Protein AF-A0A9E5UDD2-F1 (afdb_monomer_lite)

Sequence (101 aa):
MKKLLAILLICLIPTFAGAVDWHKADSIVFAWDAPTTYEDGTAIPDGLVISYDVYTKNVDGSNITMMLTTNDLQSTVVLLKGDKKFVGVAAHYVDPDGIAV

Radius of gyration: 20.62 Å; chains: 1; bounding box: 63×39×40 Å

Structure (mmCIF, N/CA/C/O backbone):
data_AF-A0A9E5UDD2-F1
#
_entry.id   AF-A0A9E5UDD2-F1
#
loop_
_atom_site.group_PDB
_atom_site.id
_atom_site.type_symbol
_atom_site.label_atom_id
_atom_site.label_alt_id
_atom_site.label_comp_id
_atom_site.label_asym_id
_atom_site.label_entity_id
_atom_site.label_seq_id
_atom_site.pdbx_PDB_ins_code
_atom_site.Cartn_x
_atom_site.Cartn_y
_atom_site.Cartn_z
_atom_site.occupancy
_atom_site.B_iso_or_equiv
_atom_site.auth_seq_id
_atom_site.auth_comp_id
_atom_site.auth_asym_id
_atom_site.auth_atom_id
_atom_site.pdbx_PDB_model_num
ATOM 1 N N . MET A 1 1 ? -41.463 29.656 -20.877 1.00 52.41 1 MET A N 1
ATOM 2 C CA . MET A 1 1 ? -40.886 28.357 -21.300 1.00 52.41 1 MET A CA 1
ATOM 3 C C . MET A 1 1 ? -39.361 28.274 -21.149 1.00 52.41 1 MET A C 1
ATOM 5 O O . MET A 1 1 ? -38.901 27.279 -20.618 1.00 52.41 1 MET A O 1
ATOM 9 N N . LYS A 1 2 ? -38.564 29.307 -21.485 1.00 48.50 2 LYS A N 1
ATOM 10 C CA . LYS A 1 2 ? -37.085 29.268 -21.345 1.00 48.50 2 LYS A CA 1
ATOM 11 C C . LYS A 1 2 ? -36.547 29.079 -19.907 1.00 48.50 2 LYS A C 1
ATOM 13 O O . LYS A 1 2 ? -35.489 28.494 -19.739 1.00 48.50 2 LYS A O 1
ATOM 18 N N . LYS A 1 3 ? -37.282 29.516 -18.872 1.00 52.22 3 LYS A N 1
ATOM 19 C CA . LYS A 1 3 ? -36.869 29.362 -17.458 1.00 52.22 3 LYS A CA 1
ATOM 20 C C . LYS A 1 3 ? -37.033 27.935 -16.903 1.00 52.22 3 LYS A C 1
ATOM 22 O O . LYS A 1 3 ? -36.314 27.573 -15.985 1.00 52.22 3 LYS A O 1
ATOM 27 N N . LEU A 1 4 ? -37.932 27.124 -17.477 1.00 56.06 4 LEU A N 1
ATOM 28 C CA . LEU A 1 4 ? -38.103 25.717 -17.080 1.00 56.06 4 LEU A CA 1
ATOM 29 C C . LEU A 1 4 ? -36.977 24.824 -17.624 1.00 56.06 4 LEU A C 1
ATOM 31 O O . LEU A 1 4 ? -36.589 23.864 -16.969 1.00 56.06 4 LEU A O 1
ATOM 35 N N . LEU A 1 5 ? -36.412 25.177 -18.785 1.00 57.72 5 LEU A N 1
ATOM 36 C CA . LEU A 1 5 ? -35.323 24.422 -19.408 1.00 57.72 5 LEU A CA 1
ATOM 37 C C . LEU A 1 5 ? -34.015 24.499 -18.595 1.00 57.72 5 LEU A C 1
ATOM 39 O O . LEU A 1 5 ? -33.273 23.527 -18.532 1.00 57.72 5 LEU A O 1
ATOM 43 N N . ALA A 1 6 ? -33.756 25.632 -17.931 1.00 60.09 6 ALA A N 1
ATOM 44 C CA . ALA A 1 6 ? -32.549 25.833 -17.126 1.00 60.09 6 ALA A CA 1
ATOM 45 C C . ALA A 1 6 ? -32.542 25.014 -15.820 1.00 60.09 6 ALA A C 1
ATOM 47 O O . ALA A 1 6 ? -31.485 24.579 -15.377 1.00 60.09 6 ALA A O 1
ATOM 48 N N . ILE A 1 7 ? -33.714 24.767 -15.225 1.00 61.69 7 ILE A N 1
ATOM 49 C CA . ILE A 1 7 ? -33.840 23.971 -13.992 1.00 61.69 7 ILE A CA 1
ATOM 50 C C . ILE A 1 7 ? -33.681 22.474 -14.297 1.00 61.69 7 ILE A C 1
ATOM 52 O O . ILE A 1 7 ? -33.039 21.759 -13.535 1.00 61.69 7 ILE A O 1
ATOM 56 N N . LEU A 1 8 ? -34.180 22.014 -15.450 1.00 57.84 8 LEU A N 1
ATOM 57 C CA . LEU A 1 8 ? -34.019 20.623 -15.884 1.00 57.84 8 LEU A CA 1
ATOM 58 C C . LEU A 1 8 ? -32.550 20.269 -16.184 1.00 57.84 8 LEU A C 1
ATOM 60 O O . LEU A 1 8 ? -32.131 19.139 -15.955 1.00 57.84 8 LEU A O 1
ATOM 64 N N . LEU A 1 9 ? -31.760 21.243 -16.651 1.00 58.72 9 LEU A N 1
ATOM 65 C CA . LEU A 1 9 ? -30.349 21.044 -16.991 1.00 58.72 9 LEU A CA 1
ATOM 66 C C . LEU A 1 9 ? -29.447 20.885 -15.751 1.00 58.72 9 LEU A C 1
ATOM 68 O O . LEU A 1 9 ? -28.445 20.184 -15.813 1.00 58.72 9 LEU A O 1
ATOM 72 N N . ILE A 1 10 ? -29.819 21.486 -14.614 1.00 63.03 10 ILE A N 1
ATOM 73 C CA . ILE A 1 10 ? -29.067 21.382 -13.349 1.00 63.03 10 ILE A CA 1
ATOM 74 C C . ILE A 1 10 ? -29.301 20.025 -12.663 1.00 63.03 10 ILE A C 1
ATOM 76 O O . ILE A 1 10 ? -28.392 19.494 -12.031 1.00 63.03 10 ILE A O 1
ATOM 80 N N . CYS A 1 11 ? -30.477 19.414 -12.836 1.00 58.69 11 CYS A N 1
ATOM 81 C CA . CYS A 1 11 ? -30.758 18.064 -12.330 1.00 58.69 11 CYS A CA 1
ATOM 82 C C . CYS A 1 11 ? -30.071 16.946 -13.132 1.00 58.69 11 CYS A C 1
ATOM 84 O O . CYS A 1 11 ? -30.093 15.797 -12.698 1.00 58.69 11 CYS A O 1
ATOM 86 N N . LEU A 1 12 ? -29.478 17.265 -14.288 1.00 59.66 12 LEU A N 1
ATOM 87 C CA . LEU A 1 12 ? -28.824 16.295 -15.166 1.00 59.66 12 LEU A CA 1
ATOM 88 C C . LEU A 1 12 ? -27.316 16.168 -14.929 1.00 59.66 12 LEU A C 1
ATOM 90 O O . LEU A 1 12 ? -26.632 15.570 -15.754 1.00 59.66 12 LEU A O 1
ATOM 94 N N . ILE A 1 13 ? -26.785 16.733 -13.842 1.00 69.69 13 ILE A N 1
ATOM 95 C CA . ILE A 1 13 ? -25.398 16.498 -13.440 1.00 69.69 13 ILE A CA 1
ATOM 96 C C . ILE A 1 13 ? -25.389 15.189 -12.637 1.00 69.69 13 ILE A C 1
ATOM 98 O O . ILE A 1 13 ? -25.826 15.201 -11.484 1.00 69.69 13 ILE A O 1
ATOM 102 N N . PRO A 1 14 ? -24.943 14.051 -13.204 1.00 63.75 14 PRO A N 1
ATOM 103 C CA . PRO A 1 14 ? -24.787 12.831 -12.432 1.00 63.75 14 PRO A CA 1
ATOM 104 C C . PRO A 1 14 ? -23.719 13.079 -11.368 1.00 63.75 14 PRO A C 1
ATOM 106 O O . PRO A 1 14 ? -22.525 13.159 -11.657 1.00 63.75 14 PRO A O 1
ATOM 109 N N . THR A 1 15 ? -24.143 13.228 -10.116 1.00 63.97 15 THR A N 1
ATOM 110 C CA . THR A 1 15 ? -23.227 13.153 -8.985 1.00 63.97 15 THR A CA 1
ATOM 111 C C . THR A 1 15 ? -22.779 11.704 -8.887 1.00 63.97 15 THR A C 1
ATOM 113 O O . THR A 1 15 ? -23.539 10.848 -8.432 1.00 63.97 15 THR A O 1
ATOM 116 N N . PHE A 1 16 ? -21.563 11.417 -9.348 1.00 58.06 16 PHE A N 1
ATOM 117 C CA . PHE A 1 16 ? -20.896 10.153 -9.070 1.00 58.06 16 PHE A CA 1
ATOM 118 C C . PHE A 1 16 ? -20.622 10.091 -7.566 1.00 58.06 16 PHE A C 1
ATOM 120 O O . PHE A 1 16 ? -19.580 10.519 -7.079 1.00 58.06 16 PHE A O 1
ATOM 127 N N . ALA A 1 17 ? -21.603 9.613 -6.806 1.00 58.09 17 ALA A N 1
ATOM 128 C CA . ALA A 1 17 ? -21.385 9.187 -5.440 1.00 58.09 17 ALA A CA 1
ATOM 129 C C . ALA A 1 17 ? -20.631 7.857 -5.524 1.00 58.09 17 ALA A C 1
ATOM 131 O O . ALA A 1 17 ? -21.234 6.814 -5.770 1.00 58.09 17 ALA A O 1
ATOM 132 N N . GLY A 1 18 ? -19.305 7.904 -5.391 1.00 57.53 18 GLY A N 1
ATOM 133 C CA . GLY A 1 18 ? -18.511 6.699 -5.183 1.00 57.53 18 GLY A CA 1
ATOM 134 C C . GLY A 1 18 ? -18.961 6.060 -3.874 1.00 57.53 18 GLY A C 1
ATOM 135 O O . GLY A 1 18 ? -18.621 6.552 -2.799 1.00 57.53 18 GLY A O 1
ATOM 136 N N . ALA A 1 19 ? -19.798 5.028 -3.958 1.00 56.84 19 ALA A N 1
ATOM 137 C CA . ALA A 1 19 ? -20.198 4.261 -2.794 1.00 56.84 19 ALA A CA 1
ATOM 138 C C . ALA A 1 19 ? -18.957 3.532 -2.269 1.00 56.84 19 ALA A C 1
ATOM 140 O O . ALA A 1 19 ? -18.397 2.677 -2.948 1.00 56.84 19 ALA A O 1
ATOM 141 N N . VAL A 1 20 ? -18.494 3.924 -1.084 1.00 68.50 20 VAL A N 1
ATOM 142 C CA . VAL A 1 20 ? -17.471 3.179 -0.351 1.00 68.50 20 VAL A CA 1
ATOM 143 C C . VAL A 1 20 ? -18.204 2.166 0.517 1.00 68.50 20 VAL A C 1
ATOM 145 O O . VAL A 1 20 ? -18.908 2.554 1.455 1.00 68.50 20 VAL A O 1
ATOM 148 N N . ASP A 1 21 ? -18.053 0.884 0.199 1.00 78.94 21 ASP A N 1
ATOM 149 C CA . ASP A 1 21 ? -18.612 -0.199 1.001 1.00 78.94 21 ASP A CA 1
ATOM 150 C C . ASP A 1 21 ? -17.788 -0.385 2.283 1.00 78.94 21 ASP A C 1
ATOM 152 O O . ASP A 1 21 ? -16.580 -0.627 2.260 1.00 78.94 21 ASP A O 1
ATOM 156 N N . TRP A 1 22 ? -18.446 -0.239 3.435 1.00 80.00 22 TRP A N 1
ATOM 157 C CA . TRP A 1 22 ? -17.803 -0.385 4.741 1.00 80.00 22 TRP A CA 1
ATOM 158 C C . TRP A 1 22 ? -17.876 -1.830 5.223 1.00 80.00 22 TRP A C 1
ATOM 160 O O . TRP A 1 22 ? -18.962 -2.362 5.463 1.00 80.00 22 TRP A O 1
ATOM 170 N N . HIS A 1 23 ? -16.717 -2.430 5.477 1.00 80.12 23 HIS A N 1
ATOM 171 C CA . HIS A 1 23 ? -16.609 -3.759 6.072 1.00 80.12 23 HIS A CA 1
ATOM 172 C C . HIS A 1 23 ? -16.284 -3.654 7.567 1.00 80.12 23 HIS A C 1
ATOM 174 O O . HIS A 1 23 ? -15.427 -2.872 7.975 1.00 80.12 23 HIS A O 1
ATOM 180 N N . LYS A 1 24 ? -16.974 -4.440 8.401 1.00 80.88 24 LYS A N 1
ATOM 181 C CA . LYS A 1 24 ? -16.627 -4.593 9.822 1.00 80.88 24 LYS A CA 1
ATOM 182 C C . LYS A 1 24 ? -15.645 -5.748 9.963 1.00 80.88 24 LYS A C 1
ATOM 184 O O . LYS A 1 24 ? -15.979 -6.857 9.556 1.00 80.88 24 LYS A O 1
ATOM 189 N N . ALA A 1 25 ? -14.488 -5.498 10.563 1.00 80.88 25 ALA A N 1
ATOM 190 C CA . ALA A 1 25 ? -13.514 -6.533 10.878 1.00 80.88 25 ALA A CA 1
ATOM 191 C C . ALA A 1 25 ? -12.567 -6.067 11.995 1.00 80.88 25 ALA A C 1
ATOM 193 O O . ALA A 1 25 ? -12.354 -4.866 12.154 1.00 80.88 25 ALA A O 1
ATOM 194 N N . ASP A 1 26 ? -11.990 -7.018 12.731 1.00 86.62 26 ASP A N 1
ATOM 195 C CA . ASP A 1 26 ? -10.925 -6.755 13.715 1.00 86.62 26 ASP A CA 1
ATOM 196 C C . ASP A 1 26 ? -9.542 -6.709 13.035 1.00 86.62 26 ASP A C 1
ATOM 198 O O . ASP A 1 26 ? -8.600 -6.072 13.507 1.00 86.62 26 ASP A O 1
ATOM 202 N N . SER A 1 27 ? -9.433 -7.353 11.873 1.00 87.56 27 SER A N 1
ATOM 203 C CA . SER A 1 27 ? -8.320 -7.233 10.942 1.00 87.56 27 SER A CA 1
ATOM 204 C C . SER A 1 27 ? -8.807 -7.422 9.510 1.00 87.56 27 SER A C 1
ATOM 206 O O . SER A 1 27 ? -9.819 -8.077 9.258 1.00 87.56 27 SER A O 1
ATOM 208 N N . ILE A 1 28 ? -8.082 -6.849 8.558 1.00 88.19 28 ILE A N 1
ATOM 209 C CA . ILE A 1 28 ? -8.331 -7.040 7.134 1.00 88.19 28 ILE A CA 1
ATOM 210 C C . ILE A 1 28 ? -7.042 -7.479 6.452 1.00 88.19 28 ILE A C 1
ATOM 212 O O . ILE A 1 28 ? -5.986 -6.884 6.667 1.00 88.19 28 ILE A O 1
ATOM 216 N N . VAL A 1 29 ? -7.140 -8.527 5.635 1.00 91.19 29 VAL A N 1
ATOM 217 C CA . VAL A 1 29 ? -6.101 -8.847 4.658 1.00 91.19 29 VAL A CA 1
ATOM 218 C C . VAL A 1 29 ? -6.386 -8.003 3.429 1.00 91.19 29 VAL A C 1
ATOM 220 O O . VAL A 1 29 ? -7.455 -8.106 2.828 1.00 91.19 29 VAL A O 1
ATOM 223 N N . PHE A 1 30 ? -5.441 -7.142 3.095 1.00 87.88 30 PHE A N 1
ATOM 224 C CA . PHE A 1 30 ? -5.473 -6.292 1.922 1.00 87.88 30 PHE A CA 1
ATOM 225 C C . PHE A 1 30 ? -4.458 -6.835 0.920 1.00 87.88 30 PHE A C 1
ATOM 227 O O . PHE A 1 30 ? -3.291 -6.999 1.270 1.00 87.88 30 PHE A O 1
ATOM 234 N N . ALA A 1 31 ? -4.908 -7.137 -0.294 1.00 94.81 31 ALA A N 1
ATOM 235 C CA . ALA A 1 31 ? -4.076 -7.628 -1.385 1.00 94.81 31 ALA A CA 1
ATOM 236 C C . ALA A 1 31 ? -4.185 -6.683 -2.584 1.00 94.81 31 ALA A C 1
ATOM 238 O O . ALA A 1 31 ? -5.211 -6.020 -2.759 1.00 94.81 31 ALA A O 1
ATOM 239 N N . TRP A 1 32 ? -3.128 -6.615 -3.385 1.00 94.81 32 TRP A N 1
ATOM 240 C CA . TRP A 1 32 ? -3.043 -5.758 -4.563 1.00 94.81 32 TRP A CA 1
ATOM 241 C C . TRP A 1 32 ? -2.280 -6.451 -5.687 1.00 94.81 32 TRP A C 1
ATOM 243 O O . TRP A 1 32 ? -1.519 -7.390 -5.460 1.00 94.81 32 TRP A O 1
ATOM 253 N N . ASP A 1 33 ? -2.476 -5.958 -6.904 1.00 94.88 33 ASP A N 1
ATOM 254 C CA . ASP A 1 33 ? -1.734 -6.425 -8.066 1.00 94.88 33 ASP A CA 1
ATOM 255 C C . ASP A 1 33 ? -0.415 -5.658 -8.200 1.00 94.88 33 ASP A C 1
ATOM 257 O O . ASP A 1 33 ? -0.344 -4.452 -7.937 1.00 94.88 33 ASP A O 1
ATOM 261 N N . ALA A 1 34 ? 0.640 -6.357 -8.623 1.00 92.62 34 ALA A N 1
ATOM 262 C CA . ALA A 1 34 ? 1.903 -5.717 -8.964 1.00 92.62 34 ALA A CA 1
ATOM 263 C C . ALA A 1 34 ? 1.712 -4.802 -10.190 1.00 92.62 34 ALA A C 1
ATOM 265 O O . ALA A 1 34 ? 1.082 -5.227 -11.166 1.00 92.62 34 ALA A O 1
ATOM 266 N N . PRO A 1 35 ? 2.261 -3.575 -10.194 1.00 92.06 35 PRO A N 1
ATOM 267 C CA . PRO A 1 35 ? 2.209 -2.729 -11.375 1.00 92.06 35 PRO A CA 1
ATOM 268 C C . PRO A 1 35 ? 3.046 -3.346 -12.503 1.00 92.06 35 PRO A C 1
ATOM 270 O O . PRO A 1 35 ? 4.143 -3.854 -12.279 1.00 92.06 35 PRO A O 1
ATOM 273 N N . THR A 1 36 ? 2.534 -3.274 -13.732 1.00 92.31 36 THR A N 1
ATOM 274 C CA . THR A 1 36 ? 3.241 -3.710 -14.953 1.00 92.31 36 THR A CA 1
ATOM 275 C C . THR A 1 36 ? 3.740 -2.535 -15.795 1.00 92.31 36 THR A C 1
ATOM 277 O O . THR A 1 36 ? 4.552 -2.708 -16.703 1.00 92.31 36 THR A O 1
ATOM 280 N N . THR A 1 37 ? 3.240 -1.332 -15.516 1.00 92.88 37 THR A N 1
ATOM 281 C CA . THR A 1 37 ? 3.576 -0.089 -16.213 1.00 92.88 37 THR A CA 1
ATOM 282 C C . THR A 1 37 ? 3.715 1.054 -15.215 1.00 92.88 37 THR A C 1
ATOM 284 O O . THR A 1 37 ? 3.007 1.089 -14.207 1.00 92.88 37 THR A O 1
ATOM 287 N N . TYR A 1 38 ? 4.581 2.012 -15.525 1.00 88.94 38 TYR A N 1
ATOM 288 C CA . TYR A 1 38 ? 4.641 3.303 -14.850 1.00 88.94 38 TYR A CA 1
ATOM 289 C C . TYR A 1 38 ? 3.385 4.145 -15.144 1.00 88.94 38 TYR A C 1
ATOM 291 O O . TYR A 1 38 ? 2.556 3.789 -15.985 1.00 88.94 38 TYR A O 1
ATOM 299 N N . GLU A 1 39 ? 3.242 5.281 -14.452 1.00 87.00 39 GLU A N 1
ATOM 300 C CA . GLU A 1 39 ? 2.096 6.194 -14.611 1.00 87.00 39 GLU A CA 1
ATOM 301 C C . GLU A 1 39 ? 1.969 6.747 -16.042 1.00 87.00 39 GLU A C 1
ATOM 303 O O . GLU A 1 39 ? 0.862 6.956 -16.534 1.00 87.00 39 GLU A O 1
ATOM 308 N N . ASP A 1 40 ? 3.093 6.930 -16.738 1.00 90.50 40 ASP A N 1
ATOM 309 C CA . ASP A 1 40 ? 3.140 7.386 -18.132 1.00 90.50 40 ASP A CA 1
ATOM 310 C C . ASP A 1 40 ? 2.811 6.282 -19.160 1.00 90.50 40 ASP A C 1
ATOM 312 O O . ASP A 1 40 ? 2.753 6.548 -20.362 1.00 90.50 40 ASP A O 1
ATOM 316 N N . GLY A 1 41 ? 2.575 5.048 -18.699 1.00 91.25 41 GLY A N 1
ATOM 317 C CA . GLY A 1 41 ? 2.292 3.876 -19.526 1.00 91.25 41 GLY A CA 1
ATOM 318 C C . GLY A 1 41 ? 3.529 3.120 -20.017 1.00 91.25 41 GLY A C 1
ATOM 319 O O . GLY A 1 41 ? 3.378 2.089 -20.677 1.00 91.25 41 GLY A O 1
ATOM 320 N N . THR A 1 42 ? 4.741 3.576 -19.698 1.00 91.94 42 THR A N 1
ATOM 321 C CA . THR A 1 42 ? 5.979 2.849 -20.005 1.00 91.94 42 THR A CA 1
ATOM 322 C C . THR A 1 42 ? 6.004 1.525 -19.236 1.00 91.94 42 THR A C 1
ATOM 324 O O . THR A 1 42 ? 5.655 1.477 -18.059 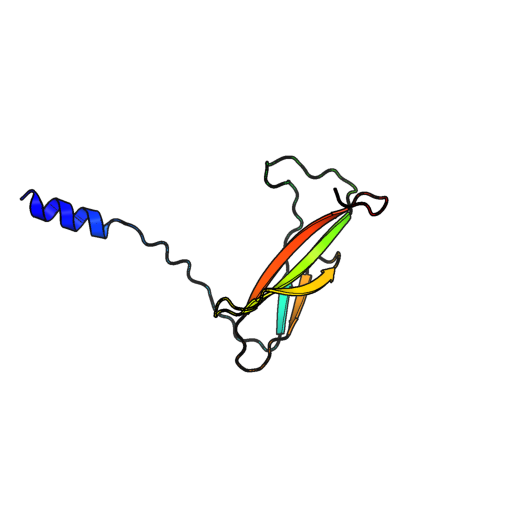1.00 91.94 42 THR A O 1
ATOM 327 N N . ALA A 1 43 ? 6.402 0.427 -19.885 1.00 92.31 43 ALA A N 1
ATOM 328 C CA . ALA A 1 43 ? 6.506 -0.874 -19.224 1.00 92.31 43 ALA A CA 1
ATOM 329 C C . ALA A 1 43 ? 7.605 -0.867 -18.152 1.00 92.31 43 ALA A C 1
ATOM 331 O O . ALA A 1 43 ? 8.692 -0.333 -18.381 1.00 92.31 43 ALA A O 1
ATOM 332 N N . ILE A 1 44 ? 7.329 -1.485 -17.003 1.00 90.19 44 ILE A N 1
ATOM 333 C CA . ILE A 1 44 ? 8.339 -1.679 -15.959 1.00 90.19 44 ILE A CA 1
ATOM 334 C C . ILE A 1 44 ? 9.310 -2.768 -16.445 1.00 90.19 44 ILE A C 1
ATOM 336 O O . ILE A 1 44 ? 8.846 -3.843 -16.831 1.00 90.19 44 ILE A O 1
ATOM 340 N N . PRO A 1 45 ? 10.633 -2.514 -16.467 1.00 89.31 45 PRO A N 1
ATOM 341 C CA . PRO A 1 45 ? 11.615 -3.507 -16.882 1.00 89.31 45 PRO A CA 1
ATOM 342 C C . PRO A 1 45 ? 11.559 -4.788 -16.046 1.00 89.31 45 PRO A C 1
ATOM 344 O O . PRO A 1 45 ? 11.442 -4.744 -14.819 1.00 89.31 45 PRO A O 1
ATOM 347 N N . ASP A 1 46 ? 11.732 -5.926 -16.716 1.00 85.50 46 ASP A N 1
ATOM 348 C CA . ASP A 1 46 ? 11.877 -7.211 -16.041 1.00 85.50 46 ASP A CA 1
ATOM 349 C C . ASP A 1 46 ? 13.110 -7.210 -15.123 1.00 85.50 46 ASP A C 1
ATOM 351 O O . ASP A 1 46 ? 14.169 -6.677 -15.462 1.00 85.50 46 ASP A O 1
ATOM 355 N N . GLY A 1 47 ? 12.987 -7.860 -13.964 1.00 83.12 47 GLY A N 1
ATOM 356 C CA . GLY A 1 47 ? 14.089 -8.035 -13.014 1.00 83.12 47 GLY A CA 1
ATOM 357 C C . GLY A 1 47 ? 14.260 -6.911 -11.990 1.00 83.12 47 GLY A C 1
ATOM 358 O O . GLY A 1 47 ? 15.099 -7.054 -11.102 1.00 83.12 47 GLY A O 1
ATOM 359 N N . LEU A 1 48 ? 13.460 -5.841 -12.056 1.00 86.44 48 LEU A N 1
ATOM 360 C CA . LEU A 1 48 ? 13.366 -4.884 -10.953 1.00 86.44 48 LEU A CA 1
ATOM 361 C C . LEU A 1 48 ? 12.683 -5.522 -9.742 1.00 86.44 48 LEU A C 1
ATOM 363 O O . LEU A 1 48 ? 11.701 -6.259 -9.868 1.00 86.44 48 LEU A O 1
ATOM 367 N N . VAL A 1 49 ? 13.192 -5.204 -8.555 1.00 86.69 49 VAL A N 1
ATOM 368 C CA . VAL A 1 49 ? 12.526 -5.558 -7.304 1.00 86.69 49 VAL A CA 1
ATOM 369 C C . VAL A 1 49 ? 11.533 -4.450 -6.983 1.00 86.69 49 VAL A C 1
ATOM 371 O O . VAL A 1 49 ? 11.892 -3.275 -6.933 1.00 86.69 49 VAL A O 1
ATOM 374 N N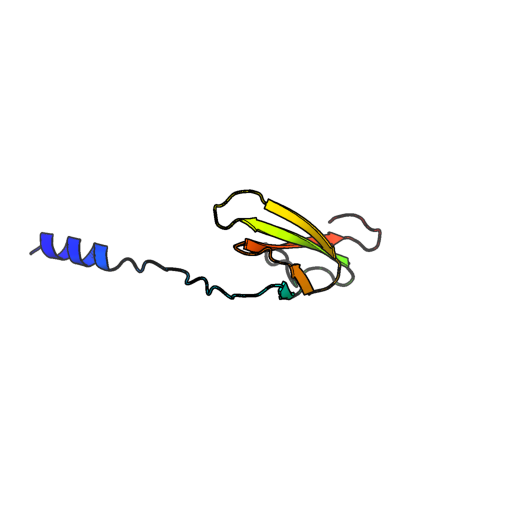 . ILE A 1 50 ? 10.274 -4.825 -6.758 1.00 90.88 50 ILE A N 1
ATOM 375 C CA . ILE A 1 50 ? 9.236 -3.888 -6.328 1.00 90.88 50 ILE A CA 1
ATOM 376 C C . ILE A 1 50 ? 9.052 -4.047 -4.823 1.00 90.88 50 ILE A C 1
ATOM 378 O O . ILE A 1 50 ? 8.763 -5.143 -4.339 1.00 90.88 50 ILE A O 1
ATOM 382 N N . SER A 1 51 ? 9.224 -2.947 -4.099 1.00 92.75 51 SER A N 1
ATOM 383 C CA . SER A 1 51 ? 8.898 -2.853 -2.681 1.00 92.75 51 SER A CA 1
ATOM 384 C C . SER A 1 51 ? 7.658 -1.989 -2.490 1.00 92.75 51 SER A C 1
ATOM 386 O O . SER A 1 51 ? 7.394 -1.082 -3.277 1.00 92.75 51 SER A O 1
ATOM 388 N N . TYR A 1 52 ? 6.878 -2.276 -1.460 1.00 94.12 52 TYR A N 1
ATOM 389 C CA . TYR A 1 52 ? 5.584 -1.662 -1.214 1.00 94.12 52 TYR A CA 1
ATOM 390 C C . TYR A 1 52 ? 5.536 -1.072 0.182 1.00 94.12 52 TYR A C 1
ATOM 392 O O . TYR A 1 52 ? 5.636 -1.800 1.171 1.00 94.12 52 TYR A O 1
ATOM 400 N N . ASP A 1 53 ? 5.287 0.228 0.257 1.00 94.94 53 ASP A N 1
ATOM 401 C CA . ASP A 1 53 ? 4.951 0.888 1.507 1.00 94.94 53 ASP A CA 1
ATOM 402 C C . ASP A 1 53 ? 3.437 0.857 1.702 1.00 94.94 53 ASP A C 1
ATOM 404 O O . ASP A 1 53 ? 2.661 1.338 0.869 1.00 94.94 53 ASP A O 1
ATOM 408 N N . VAL A 1 54 ? 3.003 0.288 2.823 1.00 94.62 54 VAL A N 1
ATOM 409 C CA . VAL A 1 54 ? 1.590 0.207 3.197 1.00 94.62 54 VAL A CA 1
ATOM 410 C C . VAL A 1 54 ? 1.262 1.356 4.137 1.00 94.62 54 VAL A C 1
ATOM 412 O O . VAL A 1 54 ? 1.893 1.525 5.181 1.00 94.62 54 VAL A O 1
ATOM 415 N N . TYR A 1 55 ? 0.227 2.116 3.805 1.00 94.38 55 TYR A N 1
ATOM 416 C CA . TYR A 1 55 ? -0.222 3.284 4.551 1.00 94.38 55 TYR A CA 1
ATOM 417 C C . TYR A 1 55 ? -1.631 3.085 5.093 1.00 94.38 55 TYR A C 1
ATOM 419 O O . TYR A 1 55 ? -2.490 2.470 4.460 1.00 94.38 55 TYR A O 1
ATOM 427 N N . THR A 1 56 ? -1.901 3.690 6.245 1.00 93.19 56 THR A N 1
ATOM 428 C CA . THR A 1 56 ? -3.263 3.897 6.738 1.00 93.19 56 THR A CA 1
ATOM 429 C C . THR A 1 56 ? -3.552 5.382 6.875 1.00 93.19 56 THR A C 1
ATOM 431 O O . THR A 1 56 ? -2.655 6.189 7.124 1.00 93.19 56 THR A O 1
ATOM 434 N N . LYS A 1 57 ? -4.819 5.754 6.698 1.00 92.44 57 LYS A N 1
ATOM 435 C CA . LYS A 1 57 ? -5.312 7.117 6.903 1.00 92.44 57 LYS A CA 1
ATOM 436 C C . LYS A 1 57 ? -6.630 7.082 7.659 1.00 92.44 57 LYS A C 1
ATOM 438 O O . LYS A 1 57 ? -7.497 6.272 7.335 1.00 92.44 57 LYS A O 1
ATOM 443 N N . ASN A 1 58 ? -6.819 7.963 8.637 1.00 89.75 58 ASN A N 1
ATOM 444 C CA . ASN A 1 58 ? -8.111 8.073 9.315 1.00 89.75 58 ASN A CA 1
ATOM 445 C C . ASN A 1 58 ? -9.185 8.625 8.371 1.00 89.75 58 ASN 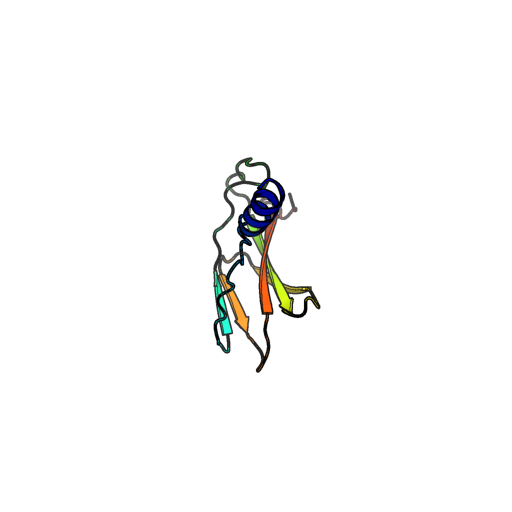A C 1
ATOM 447 O O . ASN A 1 58 ? -8.925 9.477 7.520 1.00 89.75 58 ASN A O 1
ATOM 451 N N . VAL A 1 59 ? -10.424 8.164 8.543 1.00 87.56 59 VAL A N 1
ATOM 452 C CA . VAL A 1 59 ? -11.554 8.599 7.701 1.00 87.56 59 VAL A CA 1
ATOM 453 C C . VAL A 1 59 ? -11.922 10.066 7.912 1.00 87.56 59 VAL A C 1
ATOM 455 O O . VAL A 1 59 ? -12.414 10.708 6.990 1.00 87.56 59 VAL A O 1
ATOM 458 N N . ASP A 1 60 ? -11.622 10.622 9.086 1.00 84.81 60 ASP A N 1
ATOM 459 C CA . ASP A 1 60 ? -11.737 12.061 9.357 1.00 84.81 60 ASP A CA 1
ATOM 460 C C . ASP A 1 60 ? -10.705 12.916 8.592 1.00 84.81 60 ASP A C 1
ATOM 462 O O . ASP A 1 60 ? -10.717 14.142 8.680 1.00 84.81 60 ASP A O 1
ATOM 466 N N . GLY A 1 61 ? -9.824 12.280 7.815 1.00 75.38 61 GLY A N 1
ATOM 467 C CA . GLY A 1 61 ? -8.815 12.934 6.997 1.00 75.38 61 GLY A CA 1
ATOM 468 C C . GLY A 1 61 ? -7.489 13.172 7.716 1.00 75.38 61 GLY A C 1
ATOM 469 O O . GLY A 1 61 ? -6.520 13.537 7.048 1.00 75.38 61 GLY A O 1
ATOM 470 N N . SER A 1 62 ? -7.419 12.943 9.029 1.00 81.19 62 SER A N 1
ATOM 471 C CA . SER A 1 62 ? -6.188 13.082 9.806 1.00 81.19 62 SER A CA 1
ATOM 472 C C . SER A 1 62 ? -5.193 11.951 9.513 1.00 81.19 62 SER A C 1
ATOM 474 O O . SER A 1 62 ? -5.579 10.853 9.115 1.00 81.19 62 SER A O 1
ATOM 476 N N . ASN A 1 63 ? -3.907 12.243 9.732 1.00 81.25 63 ASN A N 1
ATOM 477 C CA . ASN A 1 63 ? -2.787 11.302 9.846 1.00 81.25 63 ASN A CA 1
ATOM 478 C C . ASN A 1 63 ? -2.696 10.223 8.751 1.00 81.25 63 ASN A C 1
ATOM 480 O O . ASN A 1 63 ? -3.332 9.175 8.838 1.00 81.25 63 ASN A O 1
ATOM 484 N N . ILE A 1 64 ? -1.821 10.443 7.765 1.00 91.06 64 ILE A N 1
ATOM 485 C CA . ILE A 1 64 ? -1.275 9.345 6.959 1.00 91.06 64 ILE A CA 1
ATOM 486 C C . ILE A 1 64 ? -0.138 8.718 7.767 1.00 91.06 64 ILE A C 1
ATOM 488 O O . ILE A 1 64 ? 0.781 9.419 8.191 1.00 91.06 64 ILE A O 1
ATOM 492 N N . THR A 1 65 ? -0.207 7.414 8.007 1.00 91.8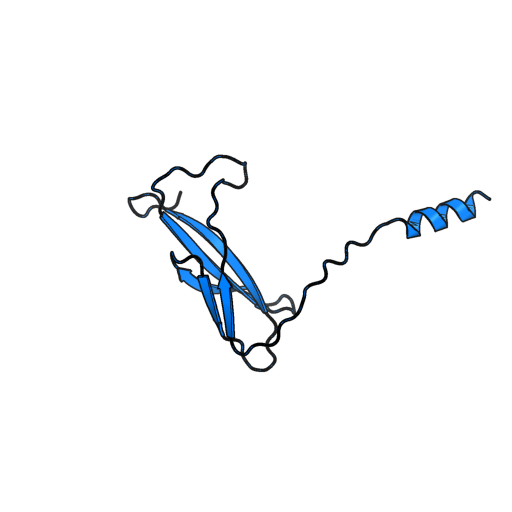1 65 THR A N 1
ATOM 493 C CA . THR A 1 65 ? 0.811 6.672 8.755 1.00 91.81 65 THR A CA 1
ATOM 494 C C . THR A 1 65 ? 1.291 5.495 7.926 1.00 91.81 65 THR A C 1
ATOM 496 O O . THR A 1 65 ? 0.490 4.649 7.528 1.00 91.81 65 THR A O 1
ATOM 499 N N . MET A 1 66 ? 2.599 5.449 7.674 1.00 93.06 66 MET A N 1
ATOM 500 C CA . MET A 1 66 ? 3.253 4.278 7.102 1.00 93.06 66 MET A CA 1
ATOM 501 C C . MET A 1 66 ? 3.275 3.165 8.149 1.00 93.06 66 MET A C 1
ATOM 503 O O . MET A 1 66 ? 3.690 3.382 9.287 1.00 93.06 66 MET A O 1
ATOM 507 N N . MET A 1 67 ? 2.788 1.993 7.767 1.00 92.56 67 MET A N 1
ATOM 508 C CA . MET A 1 67 ? 2.674 0.825 8.636 1.00 92.56 67 MET A CA 1
ATOM 509 C C . MET A 1 67 ? 3.904 -0.065 8.521 1.00 92.56 67 MET A C 1
ATOM 511 O O . MET A 1 67 ? 4.459 -0.486 9.533 1.00 92.56 67 MET A O 1
ATOM 515 N N . LEU A 1 68 ? 4.288 -0.379 7.284 1.00 94.00 68 LEU A N 1
ATOM 516 C CA . LEU A 1 68 ? 5.396 -1.267 6.959 1.00 94.00 68 LEU A CA 1
ATOM 517 C C . LEU A 1 68 ? 5.812 -1.099 5.500 1.00 94.00 68 LEU A C 1
ATOM 519 O O . LEU A 1 68 ? 5.037 -0.589 4.690 1.00 94.00 68 LEU A O 1
ATOM 523 N N . THR A 1 69 ? 6.988 -1.637 5.203 1.00 93.81 69 THR A N 1
ATOM 524 C CA . THR A 1 69 ? 7.498 -1.880 3.854 1.00 93.81 69 THR A CA 1
ATOM 525 C C . THR A 1 69 ? 7.569 -3.395 3.635 1.00 93.81 69 THR A C 1
ATOM 527 O O . THR A 1 69 ? 8.024 -4.120 4.524 1.00 93.81 69 THR A O 1
ATOM 530 N N . THR A 1 70 ? 7.096 -3.897 2.496 1.00 93.56 70 THR A N 1
ATOM 531 C CA . THR A 1 70 ? 7.114 -5.331 2.148 1.00 93.56 70 THR A CA 1
ATOM 532 C C . THR A 1 70 ? 7.339 -5.546 0.656 1.00 93.56 70 THR A C 1
ATOM 534 O O . THR A 1 70 ? 7.041 -4.671 -0.145 1.00 93.56 70 THR A O 1
ATOM 537 N N . ASN A 1 71 ? 7.817 -6.728 0.270 1.00 92.94 71 ASN A N 1
ATOM 538 C CA . ASN A 1 71 ? 7.860 -7.158 -1.131 1.00 92.94 71 ASN A CA 1
ATOM 539 C C . ASN A 1 71 ? 6.704 -8.122 -1.471 1.00 92.94 71 ASN A C 1
ATOM 541 O O . ASN A 1 71 ? 6.567 -8.549 -2.616 1.00 92.94 71 ASN A O 1
ATOM 545 N N . ASP A 1 72 ? 5.876 -8.471 -0.483 1.00 95.00 72 ASP A N 1
ATOM 546 C CA . ASP A 1 72 ? 4.679 -9.286 -0.673 1.00 95.00 72 ASP A CA 1
ATOM 547 C C . ASP A 1 72 ? 3.547 -8.462 -1.304 1.00 95.00 72 ASP A C 1
ATOM 549 O O . ASP A 1 72 ? 3.435 -7.262 -1.075 1.00 95.00 72 ASP A O 1
ATOM 553 N N . LEU A 1 73 ? 2.648 -9.126 -2.036 1.00 95.88 73 LEU A N 1
ATOM 554 C CA . LEU A 1 73 ? 1.460 -8.514 -2.662 1.00 95.88 73 LEU A CA 1
ATOM 555 C C . LEU A 1 73 ? 0.228 -8.477 -1.747 1.00 95.88 73 LEU A C 1
ATOM 557 O O . LEU A 1 73 ? -0.909 -8.308 -2.191 1.00 95.88 73 LEU A O 1
ATOM 561 N N . GLN A 1 74 ? 0.445 -8.692 -0.453 1.00 96.19 74 GLN A N 1
ATOM 562 C CA . GLN A 1 74 ? -0.600 -8.647 0.552 1.00 96.19 74 GLN A CA 1
ATOM 563 C C . GLN A 1 74 ? -0.047 -8.204 1.901 1.00 96.19 74 GLN A C 1
ATOM 565 O O . GLN A 1 74 ? 1.110 -8.444 2.241 1.00 96.19 74 GLN A O 1
ATOM 570 N N . SER A 1 75 ? -0.908 -7.596 2.706 1.00 95.00 75 SER A N 1
ATOM 571 C CA . SER A 1 75 ? -0.603 -7.185 4.070 1.00 95.00 75 SER A CA 1
ATOM 572 C C . SER A 1 75 ? -1.839 -7.298 4.955 1.00 95.00 75 SER A C 1
ATOM 574 O O . SER A 1 75 ? -2.973 -7.252 4.480 1.00 95.00 75 SER A O 1
ATOM 576 N N . THR A 1 76 ? -1.627 -7.463 6.259 1.00 93.25 76 THR A N 1
ATOM 577 C CA . THR A 1 76 ? -2.711 -7.479 7.247 1.00 93.25 76 THR A CA 1
ATOM 578 C C . THR A 1 76 ? -2.705 -6.184 8.041 1.00 93.25 76 THR A C 1
ATOM 580 O O . THR A 1 76 ? -1.713 -5.849 8.686 1.00 93.25 76 THR A O 1
ATOM 583 N N . VAL A 1 77 ? -3.836 -5.483 8.049 1.00 89.56 77 VAL A N 1
ATOM 584 C CA . VAL A 1 77 ? -4.051 -4.299 8.887 1.00 89.56 77 VAL A CA 1
ATOM 585 C C . VAL A 1 77 ? -4.978 -4.679 10.034 1.00 89.56 77 VAL A C 1
ATOM 587 O O . VAL A 1 77 ? -6.092 -5.152 9.813 1.00 89.56 77 VAL A O 1
ATOM 590 N N . VAL A 1 78 ? -4.519 -4.471 11.267 1.00 89.94 78 VAL A N 1
ATOM 591 C CA . VAL A 1 78 ? -5.328 -4.656 12.479 1.00 89.94 78 VAL A CA 1
ATOM 592 C C . VAL A 1 78 ? -6.065 -3.356 12.786 1.00 89.94 78 VAL A C 1
ATOM 594 O O . VAL A 1 78 ? -5.468 -2.280 12.751 1.00 89.94 78 VAL A O 1
ATOM 597 N N . LEU A 1 79 ? -7.357 -3.451 13.089 1.00 88.00 79 LEU A N 1
ATOM 598 C CA . LEU A 1 79 ? -8.208 -2.306 13.397 1.00 88.00 79 LEU A CA 1
ATOM 599 C C . LEU A 1 79 ? -8.532 -2.291 14.890 1.00 88.00 79 LEU A C 1
ATOM 601 O O . LEU A 1 79 ? -8.949 -3.297 15.463 1.00 88.00 79 LEU A O 1
ATOM 605 N N . LEU A 1 80 ? -8.363 -1.136 15.534 1.00 86.00 80 LEU A N 1
ATOM 606 C CA . LEU A 1 80 ? -8.819 -0.964 16.909 1.00 86.00 80 LEU A CA 1
ATOM 607 C C . LEU A 1 80 ? -10.337 -0.770 16.943 1.00 86.00 80 LEU A C 1
ATOM 609 O O . LEU A 1 80 ? -10.972 -0.348 15.975 1.00 86.00 80 LEU A O 1
ATOM 613 N N . LYS A 1 81 ? -10.944 -1.063 18.093 1.00 85.25 81 LYS A N 1
ATOM 614 C CA . LYS A 1 81 ? -12.390 -0.927 18.268 1.00 85.25 81 LYS A CA 1
ATOM 615 C C . LYS A 1 81 ? -12.848 0.501 17.955 1.00 85.25 81 LYS A C 1
ATOM 617 O O . LYS A 1 81 ? -12.510 1.437 18.671 1.00 85.25 81 LYS A O 1
ATOM 622 N N . GLY A 1 82 ? -13.713 0.627 16.951 1.00 84.06 82 GLY A N 1
ATOM 623 C CA . GLY A 1 82 ? -14.293 1.905 16.535 1.00 84.06 82 GLY A CA 1
ATOM 624 C C . GLY A 1 82 ? -13.467 2.663 15.497 1.00 84.06 82 GLY A C 1
ATOM 625 O O . GLY A 1 82 ? -13.952 3.678 14.993 1.00 84.06 82 GLY A O 1
ATOM 626 N N . ASP A 1 83 ? -12.284 2.161 15.132 1.00 86.88 83 ASP A N 1
ATOM 627 C CA . ASP A 1 83 ? -11.478 2.754 14.075 1.00 86.88 83 ASP A CA 1
ATOM 628 C C . ASP A 1 83 ? -12.170 2.626 12.722 1.00 86.88 83 ASP A C 1
ATOM 630 O O . ASP A 1 83 ? -12.787 1.615 12.378 1.00 86.88 83 ASP A O 1
ATOM 634 N N . LYS A 1 84 ? -12.020 3.681 11.925 1.00 88.56 84 LYS A N 1
ATOM 635 C CA . LYS A 1 84 ? -12.347 3.677 10.505 1.00 88.56 84 LYS A CA 1
ATOM 636 C C . LYS A 1 84 ? -11.142 4.225 9.766 1.00 88.56 84 LYS A C 1
ATOM 638 O O . LYS A 1 84 ? -10.712 5.351 10.038 1.00 88.56 84 LYS A O 1
ATOM 643 N N . LYS A 1 85 ? -10.591 3.426 8.857 1.00 89.38 85 LYS A N 1
ATOM 644 C CA . LYS A 1 85 ? -9.354 3.738 8.142 1.00 89.38 85 LYS A CA 1
ATOM 645 C C . LYS A 1 85 ? -9.540 3.514 6.648 1.00 89.38 85 LYS A C 1
ATOM 647 O O . LYS A 1 85 ? -10.242 2.591 6.245 1.00 89.38 85 LYS A O 1
ATOM 652 N N . PHE A 1 86 ? -8.861 4.327 5.854 1.00 90.38 86 PHE A N 1
ATOM 653 C CA . PHE A 1 86 ? -8.472 3.975 4.497 1.00 90.38 86 PHE A CA 1
ATOM 654 C C . PHE A 1 86 ? -7.113 3.279 4.548 1.00 90.38 86 PHE A C 1
ATOM 656 O O . PHE A 1 86 ? -6.263 3.652 5.360 1.00 90.38 86 PHE A O 1
ATOM 663 N N . VAL A 1 87 ? -6.916 2.288 3.685 1.00 91.12 87 VAL A N 1
ATOM 664 C CA . VAL A 1 87 ? -5.631 1.613 3.480 1.00 91.12 87 VAL A CA 1
ATOM 665 C C . VAL A 1 87 ? -5.160 1.956 2.072 1.00 91.12 87 VAL A C 1
ATOM 667 O O . VAL A 1 87 ? -5.962 1.949 1.140 1.00 91.12 87 VAL A O 1
ATOM 670 N N . GLY A 1 88 ? -3.887 2.305 1.931 1.00 92.31 88 GLY A N 1
ATOM 671 C CA . GLY A 1 88 ? -3.257 2.606 0.650 1.00 92.31 88 GLY A CA 1
ATOM 672 C C . GLY A 1 88 ? -1.908 1.912 0.537 1.00 92.31 88 GLY A C 1
ATOM 673 O O . GLY A 1 88 ? -1.314 1.540 1.546 1.00 92.31 88 GLY A O 1
ATOM 674 N N . VAL A 1 89 ? -1.433 1.744 -0.691 1.00 94.88 89 VAL A N 1
ATOM 675 C CA . VAL A 1 89 ? -0.131 1.144 -0.988 1.00 94.88 89 VAL A CA 1
ATOM 676 C C . VAL A 1 89 ? 0.586 2.025 -1.999 1.00 94.88 89 VAL A C 1
ATOM 678 O O . VAL A 1 89 ? -0.037 2.488 -2.955 1.00 94.88 89 VAL A O 1
ATOM 681 N N . ALA A 1 90 ? 1.875 2.266 -1.778 1.00 92.94 90 ALA A N 1
ATOM 682 C CA . ALA A 1 90 ? 2.760 2.899 -2.747 1.00 92.94 90 ALA A CA 1
ATOM 683 C C . ALA A 1 90 ? 3.838 1.901 -3.169 1.00 92.94 90 ALA A C 1
ATOM 685 O O . ALA A 1 90 ? 4.441 1.248 -2.320 1.00 92.94 90 ALA A O 1
ATOM 686 N N . ALA A 1 91 ? 4.056 1.774 -4.476 1.00 92.50 91 ALA A N 1
ATOM 687 C CA . ALA A 1 91 ? 5.129 0.959 -5.024 1.00 92.50 91 ALA A CA 1
ATOM 688 C C . ALA A 1 91 ? 6.407 1.795 -5.173 1.00 92.50 91 ALA A C 1
ATOM 690 O O . ALA A 1 91 ? 6.366 2.936 -5.635 1.00 92.50 91 ALA A O 1
ATOM 691 N N . HIS A 1 92 ? 7.534 1.191 -4.820 1.00 88.44 92 HIS A N 1
ATOM 692 C CA . HIS A 1 92 ? 8.881 1.712 -4.974 1.00 88.44 92 HIS A CA 1
ATOM 693 C C . HIS A 1 92 ? 9.679 0.725 -5.823 1.00 88.44 92 HIS A C 1
ATOM 695 O O . HIS A 1 92 ? 9.733 -0.469 -5.515 1.00 88.44 92 HIS A O 1
ATOM 701 N N . TYR A 1 93 ? 10.286 1.224 -6.895 1.00 86.38 93 TYR A N 1
ATOM 702 C CA . TYR A 1 93 ? 11.091 0.418 -7.804 1.00 86.38 93 TYR A CA 1
ATOM 703 C C . TYR A 1 93 ? 12.543 0.495 -7.374 1.00 86.38 93 TYR A C 1
ATOM 705 O O . TYR A 1 93 ? 13.079 1.584 -7.165 1.00 86.38 93 TYR A O 1
ATOM 713 N N . VAL A 1 94 ? 13.164 -0.665 -7.225 1.00 77.56 94 VAL A N 1
ATOM 714 C CA . VAL A 1 94 ? 14.556 -0.776 -6.820 1.00 77.56 94 VAL A CA 1
ATOM 715 C C . VAL A 1 94 ? 15.289 -1.587 -7.879 1.00 77.56 94 VAL A C 1
ATOM 717 O O . VAL A 1 94 ? 14.802 -2.634 -8.323 1.0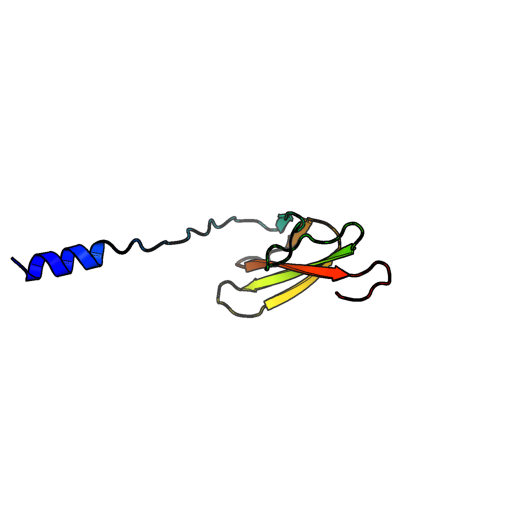0 77.56 94 VAL A O 1
ATOM 720 N N . ASP A 1 95 ? 16.442 -1.090 -8.316 1.00 74.56 95 ASP A N 1
ATOM 721 C CA . ASP A 1 95 ? 17.324 -1.838 -9.204 1.00 74.56 95 ASP A CA 1
ATOM 722 C C . ASP A 1 95 ? 17.903 -3.084 -8.494 1.00 74.56 95 ASP A C 1
ATOM 724 O O . ASP A 1 95 ? 17.773 -3.235 -7.272 1.00 74.56 95 ASP A O 1
ATOM 728 N N . PRO A 1 96 ? 18.535 -4.016 -9.231 1.00 69.25 96 PRO A N 1
ATOM 729 C CA . PRO A 1 96 ? 19.150 -5.198 -8.626 1.00 69.25 96 PRO A CA 1
ATOM 730 C C . PRO A 1 96 ? 20.232 -4.889 -7.576 1.00 69.25 96 PRO A C 1
ATOM 732 O O . PRO A 1 96 ? 20.549 -5.763 -6.768 1.00 69.25 96 PRO A O 1
ATOM 735 N N . ASP A 1 97 ? 20.778 -3.671 -7.574 1.00 74.19 97 ASP A N 1
ATOM 736 C CA . ASP A 1 97 ? 21.812 -3.201 -6.649 1.00 74.19 97 ASP A CA 1
ATOM 737 C C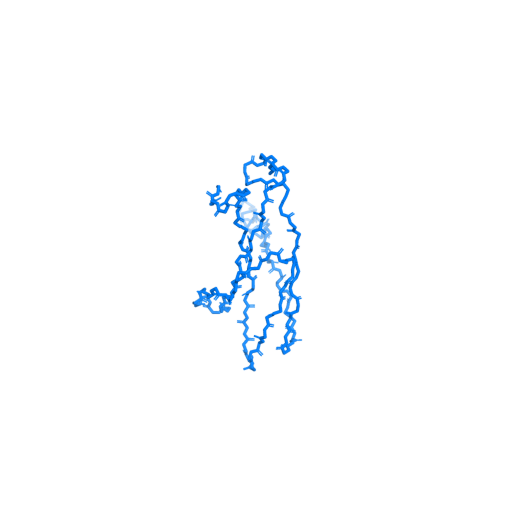 . ASP A 1 97 ? 21.224 -2.512 -5.398 1.00 74.19 97 ASP A C 1
ATOM 739 O O . ASP A 1 97 ? 21.967 -2.122 -4.492 1.00 74.19 97 ASP A O 1
ATOM 743 N N . GLY A 1 98 ? 19.895 -2.402 -5.290 1.00 66.50 98 GLY A N 1
ATOM 744 C CA . GLY A 1 98 ? 19.218 -1.823 -4.130 1.00 66.50 98 GLY A CA 1
ATOM 745 C C . GLY A 1 98 ? 18.983 -0.310 -4.215 1.00 66.50 98 GLY A C 1
ATOM 746 O O . GLY A 1 98 ? 18.641 0.305 -3.201 1.00 66.50 98 GLY A O 1
ATOM 747 N N . ILE A 1 99 ? 19.163 0.308 -5.384 1.00 70.25 99 ILE A N 1
ATOM 748 C CA . ILE A 1 99 ? 19.012 1.751 -5.604 1.00 70.25 99 ILE A CA 1
ATOM 749 C C . ILE A 1 99 ? 17.609 2.056 -6.138 1.00 70.25 99 ILE A C 1
ATOM 751 O O . ILE A 1 99 ? 17.123 1.405 -7.059 1.00 70.25 99 ILE A O 1
ATOM 755 N N . ALA A 1 100 ? 16.950 3.058 -5.549 1.00 72.12 100 ALA A N 1
ATOM 756 C CA . ALA A 1 100 ? 15.641 3.519 -6.006 1.00 72.12 100 ALA A CA 1
ATOM 757 C C . ALA A 1 100 ? 15.725 4.118 -7.423 1.00 72.12 100 ALA A C 1
ATOM 759 O O . ALA A 1 100 ? 16.626 4.919 -7.695 1.00 72.12 100 ALA A O 1
ATOM 760 N N . VAL A 1 101 ? 14.775 3.744 -8.287 1.00 66.75 101 VAL A N 1
ATOM 761 C CA . VAL A 1 101 ? 14.708 4.126 -9.712 1.00 66.75 101 VAL A CA 1
ATOM 762 C C . VAL A 1 101 ? 13.539 5.063 -9.982 1.00 66.75 101 VAL A C 1
ATOM 764 O O . VAL A 1 101 ? 12.429 4.781 -9.473 1.00 66.75 101 VAL A O 1
#

Secondary structure (DSSP, 8-state):
-HHHHHHHHHTT--------PPPP-SEEEEE-PPPSB-TTSPBPPTTPEEEEEEEEEETTS--EEEEEEESSSEEEEE--TT--EEEEEEEEEE-TTS-B-

pLDDT: mean 82.14, std 13.26, range [48.5, 96.19]

Foldseek 3Di:
DVVVVVVVVVVPPPPPPPDDDDDDDQKDKDFDDDDQADPVRHGDDPPWQKKKFKWKAFPVRDDIDTDDIGSDRIDMDGDDVPTDIDMDMDIWTAHPVGHTD